Protein AF-A0A958DGX6-F1 (afdb_monomer)

pLDDT: mean 92.25, std 6.08, range [53.34, 97.44]

Structure (mmCIF, N/CA/C/O backbone):
data_AF-A0A958DGX6-F1
#
_entry.id   AF-A0A958DGX6-F1
#
loop_
_atom_site.group_PDB
_atom_site.id
_atom_site.type_symbol
_atom_site.label_atom_id
_atom_site.label_alt_id
_atom_site.label_comp_id
_atom_site.label_asym_id
_atom_site.label_entity_id
_atom_site.label_seq_id
_atom_site.pdbx_PDB_ins_code
_atom_site.Cartn_x
_atom_site.Cartn_y
_atom_site.Cartn_z
_atom_site.occupancy
_atom_site.B_iso_or_equiv
_atom_site.auth_seq_id
_atom_site.auth_comp_id
_ato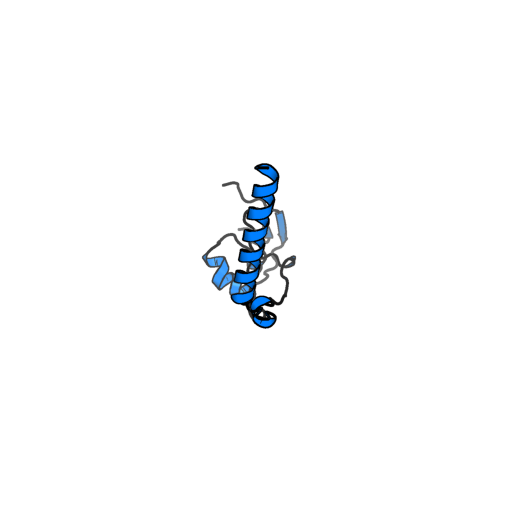m_site.auth_asym_id
_atom_site.auth_atom_id
_atom_site.pdbx_PDB_model_num
ATOM 1 N N . ASP A 1 1 ? 0.794 20.468 -16.611 1.00 63.34 1 ASP A N 1
ATOM 2 C CA . ASP A 1 1 ? 1.744 19.538 -15.977 1.00 63.34 1 ASP A CA 1
ATOM 3 C C . ASP A 1 1 ? 3.169 19.981 -16.215 1.00 63.34 1 ASP A C 1
ATOM 5 O O . ASP A 1 1 ? 3.450 20.551 -17.263 1.00 63.34 1 ASP A O 1
ATOM 9 N N . ALA A 1 2 ? 4.025 19.808 -15.210 1.00 72.38 2 ALA A N 1
ATOM 10 C CA . ALA A 1 2 ? 5.452 20.072 -15.338 1.00 72.38 2 ALA A CA 1
ATOM 11 C C . ALA A 1 2 ? 6.125 18.932 -16.113 1.00 72.38 2 ALA A C 1
ATOM 13 O O . ALA A 1 2 ? 5.713 17.777 -16.007 1.00 72.38 2 ALA A O 1
ATOM 14 N N . GLU A 1 3 ? 7.166 19.262 -16.873 1.00 83.69 3 GLU A N 1
ATOM 15 C CA . GLU A 1 3 ? 7.995 18.270 -17.557 1.00 83.69 3 GLU A CA 1
ATOM 16 C C . GLU A 1 3 ? 8.650 17.319 -16.535 1.00 83.69 3 GLU A C 1
ATOM 18 O O . GLU A 1 3 ? 9.113 17.772 -15.480 1.00 83.69 3 GLU A O 1
ATOM 23 N N . PRO A 1 4 ? 8.713 16.006 -16.818 1.00 87.81 4 PRO A N 1
ATOM 24 C CA . PRO A 1 4 ? 9.303 15.039 -15.904 1.00 87.81 4 PRO A CA 1
ATOM 25 C C . PRO A 1 4 ? 10.810 15.283 -15.738 1.00 87.81 4 PRO A C 1
ATOM 27 O O . PRO A 1 4 ? 11.571 15.327 -16.706 1.00 87.81 4 PRO A O 1
ATOM 30 N N . VAL A 1 5 ? 11.257 15.404 -14.487 1.00 93.38 5 VAL A N 1
ATOM 31 C CA . VAL A 1 5 ? 12.662 15.662 -14.142 1.00 93.38 5 VAL A CA 1
ATOM 32 C C . VAL A 1 5 ? 13.438 14.349 -14.076 1.00 93.38 5 VAL A C 1
ATOM 34 O O . VAL A 1 5 ? 13.015 13.391 -13.429 1.00 93.38 5 VAL A O 1
ATOM 37 N N . VAL A 1 6 ? 14.594 14.289 -14.741 1.00 94.94 6 VAL A N 1
ATOM 38 C CA . VAL A 1 6 ? 15.481 13.118 -14.704 1.00 94.94 6 VAL A CA 1
ATOM 39 C C . VAL A 1 6 ? 16.311 13.138 -13.422 1.00 94.94 6 VAL A C 1
ATOM 41 O O . VAL A 1 6 ? 17.115 14.041 -13.209 1.00 94.94 6 VAL A O 1
ATOM 44 N N . LEU A 1 7 ? 16.163 12.100 -12.600 1.00 94.88 7 LEU A N 1
ATOM 45 C CA . LEU A 1 7 ? 16.895 11.926 -11.348 1.00 94.88 7 LEU A CA 1
ATOM 46 C C . LEU A 1 7 ? 18.238 11.212 -11.557 1.00 94.88 7 LEU A C 1
ATOM 48 O O . LEU A 1 7 ? 19.252 11.600 -10.979 1.00 94.88 7 LEU A O 1
ATOM 52 N N . LYS A 1 8 ? 18.260 10.136 -12.356 1.00 95.25 8 LYS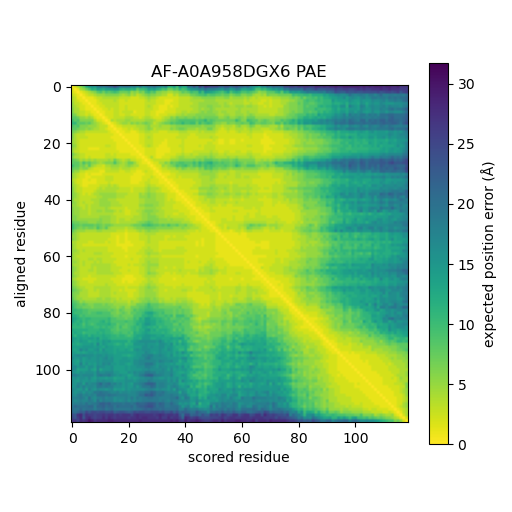 A N 1
ATOM 53 C CA . LYS A 1 8 ? 19.476 9.349 -12.640 1.00 95.25 8 LYS A CA 1
ATOM 54 C C . LYS A 1 8 ? 19.500 8.866 -14.083 1.00 95.25 8 LYS A C 1
ATOM 56 O O . LYS A 1 8 ? 18.459 8.606 -14.677 1.00 95.25 8 LYS A O 1
ATOM 61 N N . THR A 1 9 ? 20.701 8.657 -14.614 1.00 96.19 9 THR A N 1
ATOM 62 C CA . THR A 1 9 ? 20.923 7.988 -15.902 1.00 96.19 9 THR A CA 1
ATOM 63 C C . THR A 1 9 ? 21.940 6.860 -15.751 1.00 96.19 9 THR A C 1
ATOM 65 O O . THR A 1 9 ? 22.825 6.905 -14.893 1.00 96.19 9 THR A O 1
ATOM 68 N N . ARG A 1 10 ? 21.809 5.816 -16.572 1.00 94.56 10 ARG A N 1
ATOM 69 C CA . ARG A 1 10 ? 22.755 4.696 -16.649 1.00 94.56 10 ARG A CA 1
ATOM 70 C C . ARG A 1 10 ? 22.896 4.202 -18.086 1.00 94.56 10 ARG A C 1
ATOM 72 O O . ARG A 1 10 ? 22.028 4.439 -18.919 1.00 94.56 10 ARG A O 1
ATOM 79 N N . LYS A 1 11 ? 23.981 3.482 -18.387 1.00 95.12 11 LYS A N 1
ATOM 80 C CA . LYS A 1 11 ? 24.067 2.713 -19.641 1.00 95.12 11 LYS A CA 1
ATOM 81 C C . LYS A 1 11 ? 22.978 1.642 -19.642 1.00 95.12 11 LYS A C 1
ATOM 83 O O . LYS A 1 11 ? 22.766 1.014 -18.606 1.00 95.12 11 LYS A O 1
ATOM 88 N N . ALA A 1 12 ? 22.333 1.436 -20.787 1.00 92.06 12 ALA A N 1
ATOM 89 C CA . ALA A 1 12 ? 21.306 0.415 -20.928 1.00 92.06 12 ALA A CA 1
ATOM 90 C C . ALA A 1 12 ? 21.896 -0.961 -20.602 1.00 92.06 12 ALA A C 1
ATOM 92 O O . ALA A 1 12 ? 22.937 -1.337 -21.153 1.00 92.06 12 ALA A O 1
ATOM 93 N N . LYS A 1 13 ? 21.259 -1.678 -19.673 1.00 88.50 13 LYS A N 1
ATOM 94 C CA . LYS A 1 13 ? 21.726 -2.993 -19.203 1.00 88.50 13 LYS A CA 1
ATOM 95 C C . LYS A 1 13 ? 20.940 -4.150 -19.814 1.00 88.50 13 LYS A C 1
ATOM 97 O O . LYS A 1 13 ? 21.392 -5.282 -19.694 1.00 88.50 13 LYS A O 1
ATOM 102 N N . GLY A 1 14 ? 19.804 -3.877 -20.462 1.00 83.81 14 GLY A N 1
ATOM 103 C CA . GLY A 1 14 ? 18.934 -4.928 -21.002 1.00 83.81 14 GLY A CA 1
ATOM 104 C C . GLY A 1 14 ? 18.305 -5.791 -19.906 1.00 83.81 14 GLY A C 1
ATOM 105 O O . GLY A 1 14 ? 18.048 -6.969 -20.116 1.00 83.81 14 GLY A O 1
ATOM 106 N N . GLU A 1 15 ? 18.110 -5.220 -18.718 1.00 90.00 15 GLU A N 1
ATOM 107 C CA . GLU A 1 15 ? 17.415 -5.883 -17.618 1.00 90.00 15 GLU A CA 1
ATOM 108 C C . GLU A 1 15 ? 15.939 -6.070 -18.003 1.00 90.00 15 GLU A C 1
ATOM 110 O O . GLU A 1 15 ? 15.251 -5.091 -18.282 1.00 90.00 15 GLU A O 1
ATOM 115 N N . GLU A 1 16 ? 15.457 -7.316 -18.002 1.00 88.25 16 GLU A N 1
ATOM 116 C CA . GLU A 1 16 ? 14.121 -7.711 -18.487 1.00 88.25 16 GLU A CA 1
ATOM 117 C C . GLU A 1 16 ? 12.986 -6.841 -17.924 1.00 88.25 16 GLU A C 1
ATOM 119 O O . GLU A 1 16 ? 12.106 -6.399 -18.655 1.00 88.25 16 GLU A O 1
ATOM 124 N N . ASN A 1 17 ? 13.060 -6.512 -16.633 1.00 93.44 17 ASN A N 1
ATOM 125 C CA . ASN A 1 17 ? 12.031 -5.756 -15.922 1.00 93.44 17 ASN A CA 1
ATOM 126 C C . ASN A 1 17 ? 12.486 -4.348 -15.515 1.00 93.44 17 ASN A C 1
ATOM 128 O O . ASN A 1 17 ? 11.934 -3.771 -14.581 1.00 93.44 17 ASN A O 1
ATOM 132 N N . ALA A 1 18 ? 13.472 -3.769 -16.210 1.00 93.81 18 ALA A N 1
ATOM 133 C CA . ALA A 1 18 ? 14.024 -2.439 -15.920 1.00 93.81 18 ALA A CA 1
ATOM 134 C C . ALA A 1 18 ? 12.933 -1.373 -15.682 1.00 93.81 18 ALA A C 1
ATOM 136 O O . ALA A 1 18 ? 13.011 -0.602 -14.723 1.00 93.81 18 ALA A O 1
ATOM 137 N N . ARG A 1 19 ? 11.870 -1.398 -16.499 1.00 93.56 19 ARG A N 1
ATOM 138 C CA . ARG A 1 19 ? 10.725 -0.480 -16.417 1.00 93.56 19 ARG A CA 1
ATOM 139 C C . ARG A 1 19 ? 9.975 -0.568 -15.092 1.00 93.56 19 ARG A C 1
ATOM 141 O O . ARG A 1 19 ? 9.586 0.476 -14.569 1.00 93.56 19 ARG A O 1
ATOM 148 N N . VAL A 1 20 ? 9.767 -1.774 -14.561 1.00 96.00 20 VAL A N 1
ATOM 149 C CA . VAL A 1 20 ? 9.100 -1.982 -13.263 1.00 96.00 20 VAL A CA 1
ATOM 150 C C . VAL A 1 20 ? 9.884 -1.279 -12.163 1.00 96.00 20 VAL A C 1
ATOM 152 O O . VAL A 1 20 ? 9.299 -0.705 -11.260 1.00 96.00 20 VAL A O 1
ATOM 155 N N . TRP A 1 21 ? 11.207 -1.235 -12.293 1.00 95.25 21 TRP A N 1
ATOM 156 C CA . TRP A 1 21 ? 12.124 -0.668 -11.306 1.00 95.25 21 TRP A CA 1
ATOM 157 C C . TRP A 1 21 ? 12.534 0.777 -11.597 1.00 95.25 21 TRP A C 1
ATOM 159 O O . TRP A 1 21 ? 13.551 1.245 -11.087 1.00 95.25 21 TRP A O 1
ATOM 169 N N . GLY A 1 22 ? 11.765 1.474 -12.436 1.00 94.44 22 GLY A N 1
ATOM 170 C CA . GLY A 1 22 ? 11.938 2.901 -12.701 1.00 94.44 22 GLY A CA 1
ATOM 171 C C . GLY A 1 22 ? 13.000 3.247 -13.738 1.00 94.44 22 GLY A C 1
ATOM 172 O O . GLY A 1 22 ? 13.359 4.414 -13.855 1.00 94.44 22 GLY A O 1
ATOM 173 N N . TRP A 1 23 ? 13.503 2.275 -14.501 1.00 95.56 23 TRP A N 1
ATOM 174 C CA . TRP A 1 23 ? 14.462 2.515 -15.578 1.00 95.56 23 TRP A CA 1
ATOM 175 C C . TRP A 1 23 ? 13.774 2.491 -16.939 1.00 95.56 23 TRP A C 1
ATOM 177 O O . TRP A 1 23 ? 13.259 1.465 -17.383 1.00 95.56 23 TRP A O 1
ATOM 187 N N . PHE A 1 24 ? 13.790 3.637 -17.611 1.00 93.94 24 PHE A N 1
ATOM 188 C CA . PHE A 1 24 ? 13.132 3.860 -18.892 1.00 93.94 24 PHE A CA 1
ATOM 189 C C . PHE A 1 24 ? 14.183 4.021 -19.995 1.00 93.94 24 PHE A C 1
ATOM 191 O O . PHE A 1 24 ? 15.115 4.811 -19.815 1.00 93.94 24 PHE A O 1
ATOM 198 N N . PRO A 1 25 ? 14.073 3.304 -21.126 1.00 93.69 25 PRO A N 1
ATOM 199 C CA . PRO A 1 25 ? 14.994 3.480 -22.243 1.00 93.69 25 PRO A CA 1
ATOM 200 C C . PRO A 1 25 ? 14.838 4.876 -22.856 1.00 93.69 25 PRO A C 1
ATOM 202 O O . PRO A 1 25 ? 13.741 5.428 -22.894 1.00 93.69 25 PRO A O 1
ATOM 205 N N . VAL A 1 26 ? 15.944 5.439 -23.343 1.00 92.81 26 VAL A N 1
ATOM 206 C CA . VAL A 1 26 ? 15.938 6.713 -24.074 1.00 92.81 26 VAL A CA 1
ATOM 207 C C . VAL A 1 26 ? 16.070 6.441 -25.566 1.00 92.81 26 VAL A C 1
ATOM 209 O O . VAL A 1 26 ? 17.057 5.847 -26.005 1.00 92.81 26 VAL A O 1
ATOM 212 N N . ASP A 1 27 ? 15.105 6.917 -26.347 1.00 89.12 27 ASP A N 1
ATOM 213 C CA . ASP A 1 27 ? 15.073 6.692 -27.791 1.00 89.12 27 ASP A CA 1
ATOM 214 C C . ASP A 1 27 ? 16.355 7.173 -28.484 1.00 89.12 27 ASP A C 1
ATOM 216 O O . ASP A 1 27 ? 16.891 8.254 -28.222 1.00 89.12 27 ASP A O 1
ATOM 220 N N . GLY A 1 28 ? 16.883 6.321 -29.366 1.00 88.44 28 GLY A N 1
ATOM 221 C CA . GLY A 1 28 ? 18.105 6.594 -30.125 1.00 88.44 28 GLY A CA 1
ATOM 222 C C . GLY A 1 28 ? 19.404 6.542 -29.311 1.00 88.44 28 GLY A C 1
ATOM 223 O O . GLY A 1 28 ? 20.472 6.814 -29.863 1.00 88.44 28 GLY A O 1
ATOM 224 N N . LYS A 1 29 ? 19.365 6.180 -28.021 1.00 91.12 29 LYS A N 1
ATOM 225 C CA . LYS A 1 29 ? 20.554 6.090 -27.159 1.00 91.12 29 LYS A CA 1
ATOM 226 C C . LYS A 1 29 ? 20.604 4.760 -26.406 1.00 91.12 29 LYS A C 1
ATOM 228 O O . LYS A 1 29 ? 19.598 4.222 -25.969 1.00 91.12 29 LYS A O 1
ATOM 233 N N . LYS A 1 30 ? 21.814 4.242 -26.169 1.00 92.56 30 LYS A N 1
ATOM 234 C CA . LYS A 1 30 ? 22.040 3.059 -25.310 1.00 92.56 30 LYS A CA 1
ATOM 235 C C . LYS A 1 30 ? 22.082 3.433 -23.824 1.00 92.56 30 LYS A C 1
ATOM 237 O O . LYS A 1 30 ? 23.014 3.058 -23.108 1.00 92.56 30 LYS A O 1
ATOM 242 N N . ILE A 1 31 ? 21.111 4.221 -23.375 1.00 94.94 31 ILE A N 1
ATOM 243 C CA . ILE A 1 31 ? 20.996 4.673 -21.987 1.00 94.94 31 ILE A CA 1
ATOM 244 C C . ILE A 1 31 ? 19.577 4.449 -21.474 1.00 94.94 31 ILE A C 1
ATOM 246 O O . ILE A 1 31 ? 18.616 4.437 -22.239 1.00 94.94 31 ILE A O 1
ATOM 250 N N . GLU A 1 32 ? 19.477 4.304 -20.163 1.00 95.62 32 GLU A N 1
ATOM 251 C CA . GLU A 1 32 ? 18.230 4.275 -19.415 1.00 95.62 32 GLU A CA 1
ATOM 252 C C . GLU A 1 32 ? 18.238 5.432 -18.413 1.00 95.62 32 GLU A C 1
ATOM 254 O O . GLU A 1 32 ? 19.293 5.801 -17.882 1.00 95.62 32 GLU A O 1
ATOM 259 N N . GLN A 1 33 ? 17.070 5.994 -18.134 1.00 95.94 33 GLN A N 1
ATOM 260 C CA . GLN A 1 33 ? 16.897 7.081 -17.179 1.00 95.94 33 GLN A CA 1
ATOM 261 C C . GLN A 1 33 ? 15.802 6.763 -16.168 1.00 95.94 33 GLN A C 1
ATOM 263 O O . GLN A 1 33 ? 14.873 6.017 -16.462 1.00 95.94 33 GLN A O 1
ATOM 268 N N . MET A 1 34 ? 15.939 7.328 -14.977 1.00 95.00 34 MET A N 1
ATOM 269 C CA . MET A 1 34 ? 14.971 7.249 -13.893 1.00 95.00 34 MET A CA 1
ATOM 270 C C . MET A 1 34 ? 14.527 8.660 -13.547 1.00 95.00 34 MET A C 1
ATOM 272 O O . MET A 1 34 ? 15.368 9.553 -13.414 1.00 95.00 34 MET A O 1
ATOM 276 N N . TYR A 1 35 ? 13.222 8.851 -13.410 1.00 94.62 35 TYR A N 1
ATOM 277 C CA . TYR A 1 35 ? 12.626 10.149 -13.122 1.00 94.62 35 TYR A CA 1
ATOM 278 C C . TYR A 1 35 ? 12.513 10.398 -11.620 1.00 94.62 35 TYR A C 1
ATOM 280 O O . TYR A 1 35 ? 12.529 9.472 -10.805 1.00 94.62 35 TYR A O 1
ATOM 288 N N . GLU A 1 36 ? 12.423 11.668 -11.252 1.00 93.12 36 GLU A N 1
ATOM 289 C CA . GLU A 1 36 ? 12.128 12.072 -9.888 1.00 93.12 36 GLU A CA 1
ATOM 290 C C 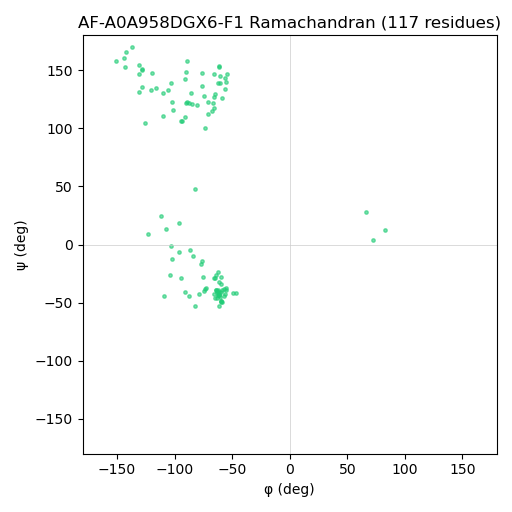. GLU A 1 36 ? 10.665 11.755 -9.556 1.00 93.12 36 GLU A C 1
ATOM 292 O O . GLU A 1 36 ? 9.743 12.191 -10.243 1.00 93.12 36 GLU A O 1
ATOM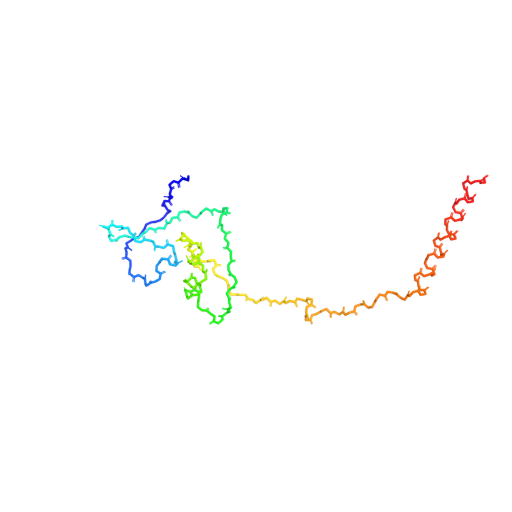 297 N N . ALA A 1 37 ? 10.448 10.959 -8.506 1.00 92.31 37 ALA A N 1
ATOM 298 C CA . ALA A 1 37 ? 9.104 10.615 -8.059 1.00 92.31 37 ALA A CA 1
ATOM 299 C C . ALA A 1 37 ? 8.451 11.806 -7.350 1.00 92.31 37 ALA A C 1
ATOM 301 O O . ALA A 1 37 ? 8.993 12.298 -6.356 1.00 92.31 37 ALA A O 1
ATOM 302 N N . ASN A 1 38 ? 7.243 12.179 -7.773 1.00 91.50 38 ASN A N 1
ATOM 303 C CA . ASN A 1 38 ? 6.420 13.129 -7.034 1.00 91.50 38 ASN A CA 1
ATOM 304 C C . ASN A 1 38 ? 6.012 12.518 -5.683 1.00 91.50 38 ASN A C 1
ATOM 306 O O . ASN A 1 38 ? 5.328 11.498 -5.628 1.00 91.50 38 ASN A O 1
ATOM 310 N N . THR A 1 39 ? 6.441 13.135 -4.583 1.00 90.50 39 THR A N 1
ATOM 311 C CA . THR A 1 39 ? 6.184 12.641 -3.223 1.00 90.50 39 THR A CA 1
ATOM 312 C C . THR A 1 39 ? 4.703 12.629 -2.858 1.00 90.50 39 THR A C 1
ATOM 314 O O . THR A 1 39 ? 4.316 11.804 -2.038 1.00 90.50 39 THR A O 1
ATOM 317 N N . GLN A 1 40 ? 3.887 13.493 -3.471 1.00 92.62 40 GLN A N 1
ATOM 318 C CA . GLN A 1 40 ? 2.445 13.581 -3.218 1.00 92.62 40 GLN A CA 1
ATOM 319 C C . GLN A 1 40 ? 1.642 12.465 -3.899 1.00 92.62 40 GLN A C 1
ATOM 321 O O . GLN A 1 40 ? 0.499 12.238 -3.524 1.00 92.62 40 GLN A O 1
ATOM 326 N N . LEU A 1 41 ? 2.228 11.781 -4.886 1.00 91.12 41 LEU A N 1
ATOM 327 C CA . LEU A 1 41 ? 1.582 10.710 -5.656 1.00 91.12 41 LEU A CA 1
ATOM 328 C C . LEU A 1 41 ? 2.129 9.319 -5.301 1.00 91.12 41 LEU A C 1
ATOM 330 O O . LEU A 1 41 ? 1.934 8.365 -6.047 1.00 91.12 41 LEU A O 1
ATOM 334 N N . ARG A 1 42 ? 2.881 9.202 -4.201 1.00 91.50 42 ARG A N 1
ATOM 335 C CA . ARG A 1 42 ? 3.414 7.912 -3.751 1.00 91.50 42 ARG A CA 1
ATOM 336 C C . ARG A 1 42 ? 2.319 7.092 -3.093 1.00 91.50 42 ARG A C 1
ATOM 338 O O . ARG A 1 42 ? 1.619 7.606 -2.228 1.00 91.50 42 ARG A O 1
ATOM 345 N N . ASP A 1 43 ? 2.288 5.813 -3.436 1.00 94.00 43 ASP A N 1
ATOM 346 C CA . ASP A 1 43 ? 1.386 4.836 -2.838 1.00 94.00 43 ASP A CA 1
ATOM 347 C C . ASP A 1 43 ? 2.113 3.514 -2.538 1.00 94.00 43 ASP A C 1
ATOM 349 O O . ASP A 1 43 ? 3.269 3.323 -2.944 1.00 94.00 43 ASP A O 1
ATOM 353 N N . PHE A 1 44 ? 1.449 2.623 -1.803 1.00 93.31 44 PHE A N 1
ATOM 354 C CA . PHE A 1 44 ? 1.943 1.308 -1.415 1.00 93.31 44 PHE A CA 1
ATOM 355 C C . PHE A 1 44 ? 0.933 0.215 -1.756 1.00 93.31 44 PHE A C 1
ATOM 357 O O . PHE A 1 44 ? -0.244 0.312 -1.433 1.00 93.31 44 PHE A O 1
ATOM 364 N N . GLU A 1 45 ? 1.443 -0.876 -2.319 1.00 93.94 45 GLU A N 1
ATOM 365 C CA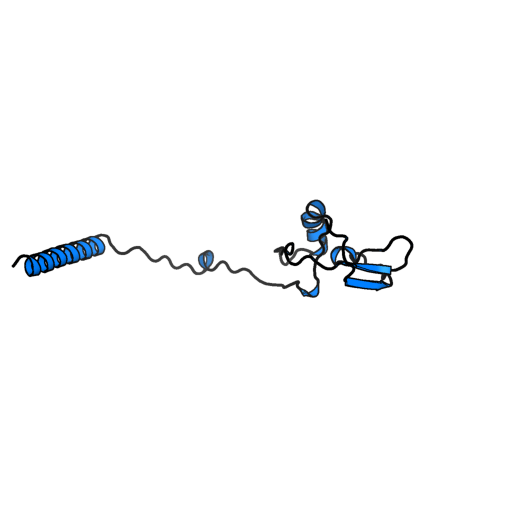 . GLU A 1 45 ? 0.664 -2.072 -2.626 1.00 93.94 45 GLU A CA 1
ATOM 366 C C . GLU A 1 45 ? 0.989 -3.181 -1.625 1.00 93.94 45 GLU A C 1
ATOM 368 O O . GLU A 1 45 ? 2.163 -3.478 -1.371 1.00 93.94 45 GLU A O 1
ATOM 373 N N . ASN A 1 46 ? -0.049 -3.822 -1.089 1.00 93.69 46 ASN A N 1
ATOM 374 C CA . ASN A 1 46 ? 0.090 -5.032 -0.286 1.00 93.69 46 ASN A CA 1
ATOM 375 C C . ASN A 1 46 ? -0.088 -6.247 -1.193 1.00 93.69 46 ASN A C 1
ATOM 377 O O . ASN A 1 46 ? -1.198 -6.563 -1.611 1.00 93.69 46 ASN A O 1
ATOM 381 N N . ILE A 1 47 ? 1.018 -6.925 -1.484 1.00 92.56 47 ILE A N 1
ATOM 382 C CA . ILE A 1 47 ? 1.049 -8.097 -2.360 1.00 92.56 47 ILE A CA 1
ATOM 383 C C . ILE A 1 47 ? 1.163 -9.345 -1.487 1.00 92.56 47 ILE A C 1
ATOM 385 O O . ILE A 1 47 ? 1.917 -9.357 -0.508 1.00 92.56 47 ILE A O 1
ATOM 389 N N . GLU A 1 48 ? 0.425 -10.403 -1.829 1.00 92.31 48 GLU A N 1
ATOM 390 C CA . GLU A 1 48 ? 0.566 -11.684 -1.141 1.00 92.31 48 GLU A CA 1
ATOM 391 C C . GLU A 1 48 ? 2.023 -12.164 -1.182 1.00 92.31 48 GLU A C 1
ATOM 393 O O . GLU A 1 48 ? 2.700 -12.077 -2.202 1.00 92.31 48 GLU A O 1
ATOM 398 N N . LEU A 1 49 ? 2.514 -12.733 -0.077 1.00 89.94 49 LEU A N 1
ATOM 399 C CA . LEU A 1 49 ? 3.930 -13.105 0.048 1.00 89.94 49 LEU A CA 1
ATOM 400 C C . LEU A 1 49 ? 4.399 -14.118 -1.014 1.00 89.94 49 LEU A C 1
ATOM 402 O O . LEU A 1 49 ? 5.583 -14.171 -1.337 1.00 89.94 49 LEU A O 1
ATOM 406 N N . LYS A 1 50 ? 3.483 -14.955 -1.511 1.00 90.44 50 LYS A N 1
ATOM 407 C CA . LYS A 1 50 ? 3.772 -15.972 -2.532 1.00 90.44 50 LYS A CA 1
ATOM 408 C C . LYS A 1 50 ? 3.740 -15.420 -3.952 1.00 90.44 50 LYS A C 1
ATOM 410 O O . LYS A 1 50 ? 4.116 -16.143 -4.870 1.00 90.44 50 LYS A O 1
ATOM 415 N N . ASP A 1 51 ? 3.268 -14.193 -4.122 1.00 90.19 51 ASP A N 1
ATOM 416 C CA . ASP A 1 51 ? 3.089 -13.594 -5.426 1.00 90.19 51 ASP A CA 1
ATOM 417 C C . ASP A 1 51 ? 4.332 -12.845 -5.898 1.00 90.19 51 ASP A C 1
ATOM 419 O O . ASP A 1 51 ? 5.103 -12.274 -5.122 1.00 90.19 51 ASP A O 1
ATOM 423 N N . GLU A 1 52 ? 4.530 -12.839 -7.212 1.00 93.50 52 GLU A N 1
ATOM 424 C CA . GLU A 1 52 ? 5.657 -12.148 -7.822 1.00 93.50 52 GLU A CA 1
ATOM 425 C C . GLU A 1 52 ? 5.334 -10.669 -8.053 1.00 93.50 52 GLU A C 1
ATOM 427 O O . GLU A 1 52 ? 4.436 -10.318 -8.817 1.00 93.50 52 GLU A O 1
ATOM 432 N N . ILE A 1 53 ? 6.137 -9.784 -7.456 1.00 93.94 53 ILE A N 1
ATOM 433 C CA . ILE A 1 53 ? 5.961 -8.322 -7.530 1.00 93.94 53 ILE A CA 1
ATOM 434 C C . ILE A 1 53 ? 5.916 -7.820 -8.978 1.00 93.94 53 ILE A C 1
ATOM 436 O O . ILE A 1 53 ? 5.135 -6.933 -9.306 1.00 93.94 53 ILE A O 1
ATOM 440 N N . VAL A 1 54 ? 6.752 -8.385 -9.856 1.00 95.75 54 VAL A N 1
ATOM 441 C CA . VAL A 1 54 ? 6.790 -8.012 -11.279 1.00 95.75 54 VAL A CA 1
ATOM 442 C C . VAL A 1 54 ? 5.466 -8.338 -11.961 1.00 95.75 54 VAL A C 1
ATOM 444 O O . VAL A 1 54 ? 4.941 -7.495 -12.684 1.00 95.75 54 VAL A O 1
ATOM 447 N N . ARG A 1 55 ? 4.930 -9.538 -11.719 1.00 96.06 55 ARG A N 1
ATOM 448 C CA . ARG A 1 55 ? 3.651 -9.980 -12.273 1.00 96.06 55 ARG A CA 1
ATOM 449 C C . ARG A 1 55 ? 2.521 -9.072 -11.790 1.00 96.06 55 ARG A C 1
ATOM 451 O O . ARG A 1 55 ? 1.841 -8.474 -12.614 1.00 96.06 55 ARG A O 1
ATOM 458 N N . TYR A 1 56 ? 2.409 -8.881 -10.474 1.00 96.38 56 TYR A N 1
ATOM 459 C CA . TYR A 1 56 ? 1.394 -8.009 -9.873 1.00 96.38 56 TYR A CA 1
ATOM 460 C C . TYR A 1 56 ? 1.466 -6.579 -10.421 1.00 96.38 56 TYR A C 1
ATOM 462 O O . TYR A 1 56 ? 0.452 -5.980 -10.761 1.00 96.38 56 TYR A O 1
ATOM 470 N N . PHE A 1 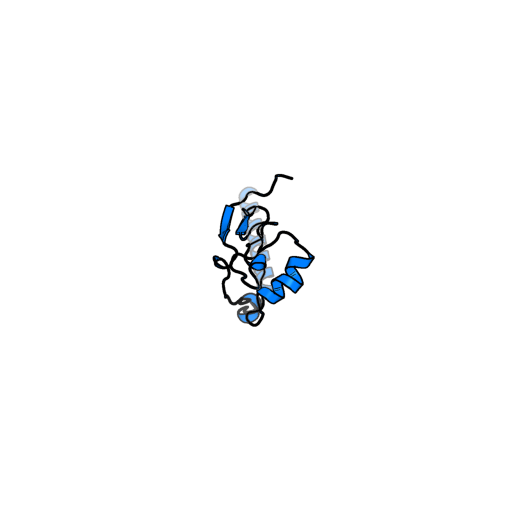57 ? 2.673 -6.026 -10.576 1.00 96.38 57 PHE A N 1
ATOM 471 C CA . PHE A 1 57 ? 2.840 -4.691 -11.142 1.00 96.38 57 PHE A CA 1
ATOM 472 C C . PHE A 1 57 ? 2.282 -4.582 -12.571 1.00 96.38 57 PHE A C 1
ATOM 474 O O . PHE A 1 57 ? 1.678 -3.567 -12.914 1.00 96.38 57 PHE A O 1
ATOM 481 N N . TRP A 1 58 ? 2.493 -5.591 -13.417 1.00 96.00 58 TRP A N 1
ATOM 482 C CA . TRP A 1 58 ? 1.981 -5.583 -14.790 1.00 96.00 58 TRP A CA 1
ATOM 483 C C . TRP A 1 58 ? 0.476 -5.815 -14.872 1.00 96.00 58 TRP A C 1
ATOM 485 O O . TRP A 1 58 ? -0.171 -5.170 -15.698 1.00 96.00 58 TRP A O 1
ATOM 495 N N . ASP A 1 59 ? -0.050 -6.697 -14.026 1.00 96.25 59 ASP A N 1
ATOM 496 C CA . ASP A 1 59 ? -1.454 -7.103 -14.048 1.00 96.25 59 ASP A CA 1
ATOM 497 C C . ASP A 1 59 ? -2.357 -6.052 -13.385 1.00 96.25 59 ASP A C 1
ATOM 499 O O . ASP A 1 59 ? -3.392 -5.700 -13.943 1.00 96.25 59 ASP A O 1
ATOM 503 N N . GLU A 1 60 ? -1.933 -5.493 -12.248 1.00 96.06 60 GLU A N 1
ATOM 504 C CA . GLU A 1 60 ? -2.779 -4.641 -11.402 1.00 96.06 60 GLU A CA 1
ATOM 505 C C . GLU A 1 60 ? -2.361 -3.163 -11.446 1.00 96.06 60 GLU A C 1
ATOM 507 O O . GLU A 1 60 ? -3.194 -2.280 -11.609 1.00 96.06 60 GLU A O 1
ATOM 512 N N . VAL A 1 61 ? -1.066 -2.833 -11.374 1.00 95.56 61 VAL A N 1
ATOM 513 C CA . VAL A 1 61 ? -0.642 -1.418 -11.253 1.00 95.56 61 VAL A CA 1
ATOM 514 C C . VAL A 1 61 ? -0.602 -0.711 -12.611 1.00 95.56 61 VAL A C 1
ATOM 516 O O . VAL A 1 61 ? -1.175 0.366 -12.811 1.00 95.56 61 VAL A O 1
ATOM 519 N N . ARG A 1 62 ? 0.101 -1.303 -13.578 1.00 94.56 62 ARG A N 1
ATOM 520 C CA . ARG A 1 62 ? 0.399 -0.699 -14.884 1.00 94.56 62 ARG A CA 1
ATOM 521 C C . ARG A 1 62 ? -0.838 -0.310 -15.706 1.00 94.56 62 ARG A C 1
ATOM 523 O O . ARG A 1 62 ? -0.749 0.728 -16.381 1.00 94.56 62 ARG A O 1
ATOM 530 N N . PRO A 1 63 ? -1.939 -1.091 -15.728 1.00 96.38 63 PRO A N 1
ATOM 531 C CA . PRO A 1 63 ? -3.125 -0.739 -16.507 1.00 96.38 63 PRO A CA 1
ATOM 532 C C . PRO A 1 63 ? -3.808 0.529 -15.992 1.00 96.38 63 PRO A C 1
ATOM 534 O O . PRO A 1 63 ? -4.393 1.272 -16.782 1.00 96.38 63 PRO A O 1
ATOM 537 N N . HIS A 1 64 ? -3.690 0.799 -14.691 1.00 94.25 64 HIS A N 1
ATOM 538 C CA . HIS A 1 64 ? -4.309 1.947 -14.038 1.00 94.25 64 HIS A CA 1
ATOM 539 C C . HIS A 1 64 ? -3.391 3.171 -14.019 1.00 94.25 64 HIS A C 1
ATOM 541 O O . HIS A 1 64 ? -3.847 4.276 -14.311 1.00 94.25 64 HIS A O 1
ATOM 547 N N . VAL A 1 65 ? -2.091 2.986 -13.758 1.00 93.25 65 VAL A N 1
ATOM 548 C CA . VAL A 1 65 ? -1.135 4.094 -13.618 1.00 93.25 65 VAL A CA 1
ATOM 549 C C . VAL A 1 65 ? 0.048 3.905 -14.560 1.00 93.25 65 VAL A C 1
ATOM 551 O O . VAL A 1 65 ? 0.938 3.073 -14.363 1.00 93.25 65 VAL A O 1
ATOM 554 N N . LYS A 1 66 ? 0.061 4.684 -15.648 1.00 91.81 66 LYS A N 1
ATOM 555 C CA . LYS A 1 66 ? 0.975 4.410 -16.761 1.00 91.81 66 LYS A CA 1
ATOM 556 C C . LYS A 1 66 ? 2.428 4.803 -16.498 1.00 91.81 66 LYS A C 1
ATOM 558 O O . LYS A 1 66 ? 3.348 4.246 -17.107 1.00 91.81 66 LYS A O 1
ATOM 563 N N . ASP A 1 67 ? 2.624 5.790 -15.658 1.00 91.31 67 ASP A N 1
ATOM 564 C CA . ASP A 1 67 ? 3.902 6.361 -15.276 1.00 91.31 67 ASP A CA 1
ATOM 565 C C . ASP A 1 67 ? 4.437 5.765 -13.974 1.00 91.31 67 ASP A C 1
ATOM 567 O O . ASP A 1 67 ? 5.598 5.997 -13.685 1.00 91.31 67 ASP A O 1
ATOM 571 N N . ALA A 1 68 ? 3.682 4.923 -13.259 1.00 93.81 68 ALA A N 1
ATOM 572 C CA . ALA A 1 68 ? 4.126 4.285 -12.017 1.00 93.81 68 ALA A CA 1
ATOM 573 C C . ALA A 1 68 ? 5.358 3.390 -12.208 1.00 93.81 68 ALA A C 1
ATOM 575 O O . ALA A 1 68 ? 5.564 2.824 -13.282 1.00 93.81 68 ALA A O 1
ATOM 576 N N . TRP A 1 69 ? 6.163 3.223 -11.162 1.00 95.62 69 TRP A N 1
ATOM 577 C CA . TRP A 1 69 ? 7.214 2.207 -11.035 1.00 95.62 69 TRP A CA 1
ATOM 578 C C . TRP A 1 69 ? 7.408 1.858 -9.556 1.00 95.62 69 TRP A C 1
ATOM 580 O O . TRP A 1 69 ? 7.079 2.651 -8.677 1.00 95.62 69 TRP A O 1
ATOM 590 N N . ALA A 1 70 ? 7.959 0.681 -9.283 1.00 95.06 70 ALA A N 1
ATOM 591 C CA . ALA A 1 70 ? 8.243 0.198 -7.942 1.00 95.06 70 ALA A CA 1
ATOM 592 C C . ALA A 1 70 ? 9.660 0.578 -7.484 1.00 95.06 70 ALA A C 1
ATOM 594 O O . ALA A 1 70 ? 10.632 0.525 -8.243 1.00 95.06 70 ALA A O 1
ATOM 595 N N . ASP A 1 71 ? 9.785 0.907 -6.200 1.00 94.25 71 ASP A N 1
ATOM 596 C CA . ASP A 1 71 ? 11.062 1.170 -5.540 1.00 94.25 71 ASP A CA 1
ATOM 597 C C . ASP A 1 71 ? 11.588 -0.112 -4.873 1.00 94.25 71 ASP A C 1
ATOM 599 O O . ASP A 1 71 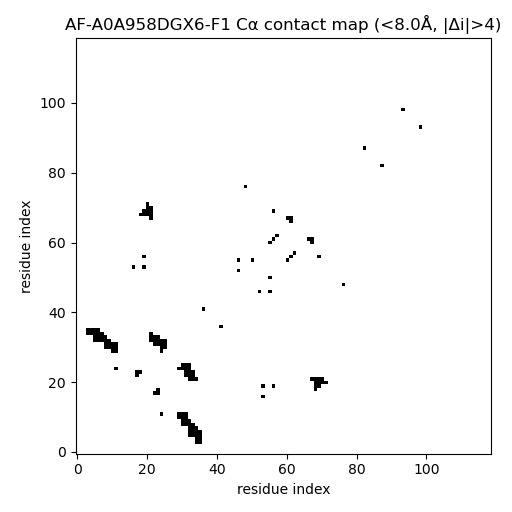? 11.088 -0.535 -3.827 1.00 94.25 71 ASP A O 1
ATOM 603 N N . ARG A 1 72 ? 12.620 -0.728 -5.475 1.00 91.75 72 ARG A N 1
ATOM 604 C CA . ARG A 1 72 ? 13.217 -1.986 -4.985 1.00 91.75 72 ARG A CA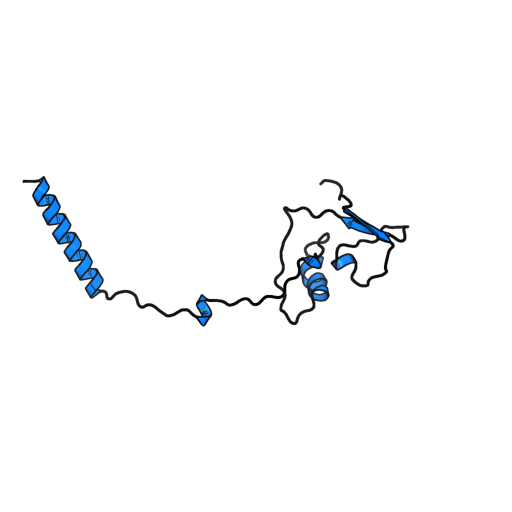 1
ATOM 605 C C . ARG A 1 72 ? 13.685 -1.891 -3.533 1.00 91.75 72 ARG A C 1
ATOM 607 O O . ARG A 1 72 ? 13.563 -2.861 -2.791 1.00 91.75 72 ARG A O 1
ATOM 614 N N . GLU A 1 73 ? 14.225 -0.745 -3.123 1.00 92.00 73 GLU A N 1
ATOM 615 C CA . GLU A 1 73 ? 14.806 -0.566 -1.788 1.00 92.00 73 GLU A CA 1
ATOM 616 C C . GLU A 1 73 ? 13.738 -0.406 -0.703 1.00 92.00 73 GLU A C 1
ATOM 618 O O . GLU A 1 73 ? 14.041 -0.526 0.489 1.00 92.00 73 GLU A O 1
ATOM 623 N N . ARG A 1 74 ? 12.484 -0.157 -1.093 1.00 91.75 74 ARG A N 1
ATOM 624 C CA . ARG A 1 74 ? 11.344 0.025 -0.186 1.00 91.75 74 ARG A CA 1
ATOM 625 C C . ARG A 1 74 ? 10.421 -1.181 -0.089 1.00 91.75 74 ARG A C 1
ATOM 627 O O . ARG A 1 74 ? 9.505 -1.150 0.724 1.00 91.75 74 ARG A O 1
ATOM 634 N N . ILE A 1 75 ? 10.694 -2.258 -0.821 1.00 93.38 75 ILE A N 1
ATOM 635 C CA . ILE A 1 75 ? 9.969 -3.520 -0.652 1.00 93.38 75 ILE A CA 1
ATOM 636 C C . ILE A 1 75 ? 10.268 -4.087 0.738 1.00 93.38 75 ILE A C 1
ATOM 638 O O . ILE A 1 75 ? 11.428 -4.196 1.152 1.00 93.38 75 ILE A O 1
ATOM 642 N N . ARG A 1 76 ? 9.218 -4.441 1.477 1.00 93.12 76 ARG A N 1
ATOM 643 C CA . ARG A 1 76 ? 9.309 -5.061 2.801 1.00 93.12 76 ARG A CA 1
ATOM 644 C C . ARG A 1 76 ? 8.411 -6.288 2.832 1.00 93.12 76 ARG A C 1
ATOM 646 O O . ARG A 1 76 ? 7.251 -6.207 2.453 1.00 93.12 76 ARG A O 1
ATOM 653 N N . SER A 1 77 ? 8.947 -7.407 3.306 1.00 92.44 77 SER A N 1
ATOM 654 C CA . SER A 1 77 ? 8.146 -8.586 3.632 1.00 92.44 77 SER A CA 1
ATOM 655 C C . SER A 1 77 ? 7.668 -8.460 5.073 1.00 92.44 77 SER A C 1
ATOM 657 O O . SER A 1 77 ? 8.485 -8.338 5.986 1.00 92.44 77 SER A O 1
ATOM 659 N N . ALA A 1 78 ? 6.356 -8.475 5.275 1.00 90.31 78 ALA A N 1
ATOM 660 C CA . ALA A 1 78 ? 5.730 -8.385 6.586 1.00 90.31 78 ALA A CA 1
ATOM 661 C C . ALA A 1 78 ? 4.496 -9.293 6.649 1.00 90.31 78 ALA A C 1
ATOM 663 O O . ALA A 1 78 ? 4.008 -9.763 5.623 1.00 90.31 78 ALA A O 1
ATOM 664 N N . TYR A 1 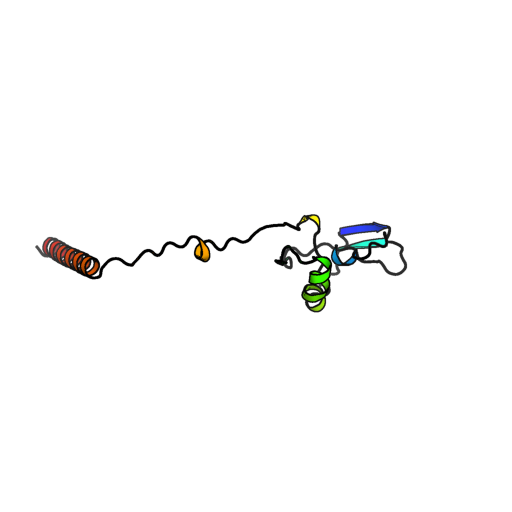79 ? 4.007 -9.532 7.864 1.00 89.06 79 TYR A N 1
ATOM 665 C CA . TYR A 1 79 ? 2.757 -10.243 8.110 1.00 89.06 79 TYR A CA 1
ATOM 666 C C . TYR A 1 79 ? 1.769 -9.292 8.771 1.00 89.06 79 TYR A C 1
ATOM 668 O O . TYR A 1 79 ? 2.123 -8.594 9.722 1.00 89.06 79 TYR A O 1
ATOM 676 N N . GLU A 1 80 ? 0.530 -9.296 8.295 1.00 86.94 80 GLU A N 1
ATOM 677 C CA . GLU A 1 80 ? -0.566 -8.609 8.964 1.00 86.94 80 GLU A CA 1
ATOM 678 C C . GLU A 1 80 ? -1.244 -9.570 9.945 1.00 86.94 80 GLU A C 1
ATOM 680 O O . GLU A 1 80 ? -1.724 -10.641 9.569 1.00 86.94 80 GLU A O 1
ATOM 685 N N . ILE A 1 81 ? -1.279 -9.191 11.222 1.00 89.94 81 ILE A N 1
ATOM 686 C CA . ILE A 1 81 ? -1.996 -9.932 12.260 1.00 89.94 81 ILE A CA 1
ATOM 687 C C . ILE A 1 81 ? -3.191 -9.086 12.678 1.00 89.94 81 ILE A C 1
ATOM 689 O O . ILE A 1 81 ? -3.036 -8.049 13.321 1.00 89.94 81 ILE A O 1
ATOM 693 N N . ASN A 1 82 ? -4.399 -9.537 12.337 1.00 91.69 82 ASN A N 1
ATOM 694 C CA . ASN A 1 82 ? -5.608 -8.865 12.793 1.00 91.69 82 ASN A CA 1
ATOM 695 C C . ASN A 1 82 ? -5.833 -9.162 14.281 1.00 91.69 82 ASN A C 1
ATOM 697 O O . ASN A 1 82 ? -6.320 -10.236 14.644 1.00 91.69 82 ASN A O 1
ATOM 701 N N . PHE A 1 83 ? -5.463 -8.211 15.140 1.00 91.38 83 PHE A N 1
ATOM 702 C CA . PHE A 1 83 ? -5.509 -8.426 16.582 1.00 91.38 83 PHE A CA 1
ATOM 703 C C . PHE A 1 83 ? -6.926 -8.700 17.091 1.00 91.38 83 PHE A C 1
ATOM 705 O O . PHE A 1 83 ? -7.136 -9.641 17.850 1.00 91.38 83 PHE A O 1
ATOM 712 N N . ASN A 1 84 ? -7.911 -7.947 16.603 1.00 91.00 84 ASN A N 1
ATOM 713 C CA . ASN A 1 84 ? -9.311 -8.114 16.996 1.00 91.00 84 ASN A CA 1
ATOM 714 C C . ASN A 1 84 ? -9.887 -9.467 16.559 1.00 91.00 84 ASN A C 1
ATOM 716 O O . ASN A 1 84 ? -10.787 -9.994 17.195 1.00 91.00 84 ASN A O 1
ATOM 720 N N . ARG A 1 85 ? -9.396 -10.063 15.474 1.00 91.25 85 ARG A N 1
ATOM 721 C CA . ARG A 1 85 ? -9.879 -11.374 15.034 1.00 91.25 85 ARG A CA 1
ATOM 722 C C . ARG A 1 85 ? -9.359 -12.505 15.915 1.00 91.25 85 ARG A C 1
ATOM 724 O O . ARG A 1 85 ? -10.090 -13.460 16.150 1.00 91.25 85 ARG A O 1
ATOM 731 N N . TYR A 1 86 ? -8.097 -12.430 16.334 1.00 92.38 86 TYR A N 1
ATOM 732 C CA . TYR A 1 86 ? -7.415 -13.555 16.984 1.00 92.38 86 TYR A CA 1
ATOM 733 C C . TYR A 1 86 ? -7.277 -13.415 18.499 1.00 92.38 86 TYR A C 1
ATOM 735 O O . TYR A 1 86 ? -7.194 -14.427 19.187 1.00 92.38 86 TYR A O 1
ATOM 743 N N . PHE A 1 87 ? -7.256 -12.189 19.015 1.00 93.88 87 PHE A N 1
ATOM 744 C CA . PHE A 1 87 ? -7.010 -11.898 20.428 1.00 93.88 87 PHE A CA 1
ATOM 745 C C . PHE A 1 87 ? -8.145 -11.106 21.076 1.00 93.88 87 PHE A C 1
ATOM 747 O O . PHE A 1 87 ? -7.984 -10.635 22.198 1.00 93.88 87 PHE A O 1
ATOM 754 N N . TYR A 1 88 ? -9.279 -10.930 20.391 1.00 93.94 88 TYR A N 1
ATOM 755 C CA . TYR A 1 88 ? -10.432 -10.316 21.033 1.00 93.94 88 TYR A CA 1
ATOM 756 C C . TYR A 1 88 ? -11.029 -11.277 22.053 1.00 93.94 88 TYR A C 1
ATOM 758 O O . TYR A 1 88 ? -11.599 -12.315 21.712 1.00 93.94 88 TYR A O 1
ATOM 766 N N . GLU A 1 89 ? -10.902 -10.892 23.313 1.00 93.12 89 GLU A N 1
ATOM 767 C CA . GLU A 1 89 ? -11.653 -11.470 24.407 1.00 93.12 89 GLU A CA 1
ATOM 768 C C . GLU A 1 89 ? -12.958 -10.687 24.551 1.00 93.12 89 GLU A C 1
ATOM 770 O O . GLU A 1 89 ? -12.959 -9.463 24.696 1.00 93.12 89 GLU A O 1
ATOM 775 N N . TYR A 1 90 ? -14.085 -11.391 24.452 1.00 93.06 90 TYR A N 1
ATOM 776 C CA . TYR A 1 90 ? -15.383 -10.762 24.632 1.00 93.06 90 TYR A CA 1
ATOM 777 C C . TYR A 1 90 ? -15.553 -10.328 26.086 1.00 93.06 90 TYR A C 1
ATOM 779 O O . TYR A 1 90 ? -15.671 -11.163 26.982 1.00 93.06 90 TYR A O 1
ATOM 787 N N . THR A 1 91 ? -15.639 -9.018 26.297 1.00 91.44 91 THR A N 1
ATOM 788 C CA . THR A 1 91 ? -16.045 -8.451 27.580 1.00 91.44 91 THR A CA 1
ATOM 789 C C . THR A 1 91 ? -17.558 -8.256 27.564 1.00 91.44 91 THR A C 1
ATOM 791 O O . THR A 1 91 ? -18.041 -7.381 26.834 1.00 91.44 91 THR A O 1
ATOM 794 N N . PRO A 1 92 ? -18.334 -9.041 28.336 1.00 93.69 92 PRO A N 1
ATOM 795 C CA . PRO A 1 92 ? -19.759 -8.792 28.450 1.00 93.69 92 PRO A CA 1
ATOM 796 C C . PRO A 1 92 ? -20.002 -7.394 29.033 1.00 93.69 92 PRO A C 1
ATOM 798 O O . PRO A 1 92 ? -19.244 -6.942 29.895 1.00 93.69 92 PRO A O 1
ATOM 801 N N . PRO A 1 93 ? -21.061 -6.698 28.590 1.00 93.62 93 PRO A N 1
ATOM 802 C CA . PRO A 1 93 ? -21.464 -5.455 29.224 1.00 93.62 93 PRO A CA 1
ATOM 803 C C . PRO A 1 93 ? -21.841 -5.708 30.688 1.00 93.62 93 PRO A C 1
ATOM 805 O O . PRO A 1 93 ? -22.273 -6.807 31.051 1.00 93.62 93 PRO A O 1
ATOM 808 N N . ARG A 1 94 ? -21.704 -4.672 31.522 1.00 96.00 94 ARG A N 1
ATOM 809 C CA . ARG A 1 94 ? -22.126 -4.738 32.925 1.00 96.00 94 ARG A CA 1
ATOM 810 C C . ARG A 1 94 ? -23.615 -5.121 33.043 1.00 96.00 94 ARG A C 1
ATOM 812 O O . ARG A 1 94 ? -24.409 -4.691 32.198 1.00 96.00 94 ARG A O 1
ATOM 819 N N . PRO A 1 95 ? -24.011 -5.912 34.055 1.00 96.44 95 PRO A N 1
ATOM 820 C CA . PRO A 1 95 ? -25.405 -6.280 34.280 1.00 96.44 95 PRO A CA 1
ATOM 821 C C . PRO A 1 95 ? -26.338 -5.067 34.394 1.00 96.44 95 PRO A C 1
ATOM 823 O O . PRO A 1 95 ? -25.978 -4.044 34.972 1.00 96.44 95 PRO A O 1
ATOM 826 N N . LEU A 1 96 ? -27.583 -5.214 33.924 1.00 96.00 96 LEU A N 1
ATOM 827 C CA . LEU A 1 96 ? -28.613 -4.171 34.053 1.00 96.00 96 LEU A CA 1
ATOM 828 C C . LEU A 1 96 ? -28.856 -3.763 35.512 1.00 96.00 96 LEU A C 1
ATOM 830 O O . LEU A 1 96 ? -28.985 -2.582 35.797 1.00 96.00 96 LEU A O 1
ATOM 834 N N . ALA A 1 97 ? -28.823 -4.720 36.443 1.00 96.44 97 ALA A N 1
ATOM 835 C CA . ALA A 1 97 ? -29.014 -4.433 37.863 1.00 96.44 97 ALA A CA 1
ATOM 836 C C . ALA A 1 97 ? -27.939 -3.492 38.444 1.00 96.44 97 ALA A C 1
ATOM 838 O O . ALA A 1 97 ? -28.241 -2.699 39.330 1.00 96.44 97 ALA A O 1
ATOM 839 N N . GLU A 1 98 ? -26.700 -3.557 37.942 1.00 96.25 98 GLU A N 1
ATOM 840 C CA . GLU A 1 98 ? -25.639 -2.621 38.340 1.00 96.25 98 GLU A CA 1
ATOM 841 C C . GLU A 1 98 ? -25.874 -1.232 37.740 1.00 96.25 98 GLU A C 1
ATOM 843 O O . GLU A 1 98 ? -25.663 -0.227 38.410 1.00 96.25 98 GLU A O 1
ATOM 848 N N . ILE A 1 99 ? -26.366 -1.167 36.497 1.00 96.12 99 ILE A N 1
ATOM 849 C CA . ILE A 1 99 ? -26.756 0.096 35.858 1.00 96.12 99 ILE A CA 1
ATOM 850 C C . ILE A 1 99 ? -27.860 0.784 36.668 1.00 96.12 99 ILE A C 1
ATOM 852 O O . ILE A 1 99 ? -27.738 1.969 36.968 1.00 96.12 99 ILE A O 1
ATOM 856 N N . ASP A 1 100 ? -28.904 0.045 37.043 1.00 97.00 100 ASP A N 1
ATOM 857 C CA . ASP A 1 100 ? -30.038 0.578 37.801 1.00 97.00 100 ASP A CA 1
ATOM 858 C C . ASP A 1 100 ? -29.616 1.064 39.196 1.00 97.00 100 ASP A C 1
ATOM 860 O O . ASP A 1 100 ? -30.081 2.105 39.663 1.00 97.00 100 ASP A O 1
ATOM 864 N N . ALA A 1 101 ? -28.714 0.331 39.859 1.00 96.81 101 ALA A N 1
ATOM 865 C CA . ALA A 1 101 ? -28.177 0.713 41.162 1.00 96.81 101 ALA A CA 1
ATOM 866 C C . ALA A 1 101 ? -27.357 2.010 41.088 1.00 96.81 101 ALA A C 1
ATOM 868 O O . ALA A 1 101 ? -27.581 2.913 41.897 1.00 96.81 101 ALA A O 1
ATOM 869 N N . ASP A 1 102 ? -26.468 2.128 40.098 1.00 96.44 102 ASP A N 1
ATOM 870 C CA . ASP A 1 102 ? -25.669 3.336 39.875 1.00 96.44 102 ASP A CA 1
ATOM 871 C C . ASP A 1 102 ? -26.550 4.549 39.560 1.00 96.44 102 ASP A C 1
ATOM 873 O O . ASP A 1 102 ? -26.327 5.631 40.105 1.00 96.44 102 ASP A O 1
ATOM 877 N N . ILE A 1 103 ? -27.572 4.377 38.710 1.00 97.12 103 ILE A N 1
ATOM 878 C CA . ILE A 1 103 ? -28.520 5.451 38.375 1.00 97.12 103 ILE A CA 1
ATOM 879 C C . ILE A 1 103 ? -29.221 5.937 39.641 1.00 97.12 103 ILE A C 1
ATOM 881 O O . ILE A 1 103 ? -29.236 7.136 39.908 1.00 97.12 103 ILE A O 1
ATOM 885 N N . LYS A 1 104 ? -29.746 5.020 40.455 1.00 96.75 104 LYS A N 1
ATOM 886 C CA . LYS A 1 104 ? -30.454 5.378 41.685 1.00 96.75 104 LYS A CA 1
ATOM 887 C C . LYS A 1 104 ? -29.548 6.075 42.700 1.00 96.75 104 LYS A C 1
ATOM 889 O O . LYS A 1 104 ? -29.959 7.040 43.337 1.00 96.75 104 LYS A O 1
ATOM 894 N N . GLN A 1 105 ? -28.301 5.625 42.827 1.00 97.44 105 GLN A N 1
ATOM 895 C CA . GLN A 1 105 ? -27.320 6.289 43.681 1.00 97.44 105 GLN A CA 1
ATOM 896 C C . GLN A 1 105 ? -27.053 7.728 43.216 1.00 97.44 105 GLN A C 1
ATOM 898 O O . GLN A 1 105 ? -26.996 8.637 44.045 1.00 97.44 105 GLN A O 1
ATOM 903 N N . MET A 1 106 ? -26.908 7.941 41.904 1.00 96.12 106 MET A N 1
ATOM 904 C CA . MET A 1 106 ? -26.751 9.279 41.333 1.00 96.12 106 MET A CA 1
ATOM 905 C C . MET A 1 106 ? -27.992 10.151 41.569 1.00 96.12 106 MET A C 1
ATOM 907 O O . MET A 1 106 ? -27.848 11.325 41.904 1.00 96.12 106 MET A O 1
ATOM 911 N N . GLU A 1 107 ? -29.199 9.597 41.432 1.00 96.88 107 GLU A N 1
ATOM 912 C CA . GLU A 1 107 ? -30.456 10.301 41.727 1.00 96.88 107 GLU A CA 1
ATOM 913 C C . GLU A 1 107 ? -30.512 10.768 43.187 1.00 96.88 107 GLU A C 1
ATOM 915 O O . GLU A 1 107 ? -30.764 11.947 43.449 1.00 96.88 107 GLU A O 1
ATOM 920 N N . ASP A 1 108 ? -30.213 9.878 44.135 1.00 96.12 108 ASP A N 1
ATOM 921 C CA . ASP A 1 108 ? -30.207 10.193 45.566 1.00 96.12 108 ASP A CA 1
ATOM 922 C C . ASP A 1 108 ? -29.154 11.266 45.907 1.00 96.12 108 ASP A C 1
ATOM 924 O O . ASP A 1 108 ? -29.404 12.172 46.709 1.00 96.12 108 ASP A O 1
ATOM 928 N N . GLU A 1 109 ? -27.979 11.210 45.274 1.00 95.88 109 GLU A N 1
ATOM 929 C CA . GLU A 1 109 ? -26.928 12.218 45.429 1.00 95.88 109 GLU A CA 1
ATOM 930 C C . GLU A 1 109 ? -27.346 13.591 44.884 1.00 95.88 109 GLU A C 1
ATOM 932 O O . GLU A 1 109 ? -27.125 14.606 45.552 1.00 95.88 109 GLU A O 1
ATOM 937 N N . ILE A 1 110 ? -28.002 13.638 43.722 1.00 95.12 110 ILE A N 1
ATOM 938 C CA . ILE A 1 110 ? -28.547 14.879 43.154 1.00 95.12 110 ILE A CA 1
ATOM 939 C C . ILE A 1 110 ? -29.581 15.487 44.104 1.00 95.12 110 ILE A C 1
ATOM 941 O O . ILE A 1 110 ? -29.531 16.688 44.376 1.00 95.12 110 ILE A O 1
ATOM 945 N N . ILE A 1 111 ? -30.494 14.676 44.645 1.00 94.75 111 ILE A N 1
ATOM 946 C CA . ILE A 1 111 ? -31.516 15.143 45.590 1.00 94.75 111 ILE A CA 1
ATOM 947 C C . ILE A 1 111 ? -30.866 15.718 46.852 1.00 94.75 111 ILE A C 1
ATOM 949 O O . ILE A 1 111 ? -31.261 16.795 47.305 1.00 94.75 111 ILE A O 1
ATOM 953 N N . ARG A 1 112 ? -29.842 15.048 47.394 1.00 94.50 112 ARG A N 1
ATOM 954 C CA . ARG A 1 112 ? -29.083 15.532 48.557 1.00 94.50 112 ARG A CA 1
ATOM 955 C C . ARG A 1 112 ? -28.437 16.892 48.286 1.00 94.50 112 ARG A C 1
ATOM 957 O O . ARG A 1 112 ? -28.608 17.810 49.082 1.00 94.50 112 ARG A O 1
ATOM 964 N N . LEU A 1 113 ? -27.738 17.035 47.158 1.00 92.38 113 LEU A N 1
ATOM 965 C CA . LEU A 1 113 ? -27.067 18.283 46.777 1.00 92.38 113 LEU A CA 1
ATOM 966 C C . LEU A 1 113 ? -28.059 19.431 46.557 1.00 92.38 113 LEU A C 1
ATOM 968 O O . LEU A 1 113 ? -27.799 20.557 46.969 1.00 92.38 113 LEU A O 1
ATOM 972 N N . LEU A 1 114 ? -29.210 19.158 45.936 1.00 91.69 114 LEU A N 1
ATOM 973 C CA . LEU A 1 114 ? -30.262 20.162 45.771 1.00 91.69 114 LEU A CA 1
ATOM 974 C C . LEU A 1 114 ? -30.799 20.630 47.126 1.00 91.69 114 LEU A C 1
ATOM 976 O O . LEU A 1 114 ? -30.934 21.834 47.334 1.00 91.69 114 LEU A O 1
ATOM 980 N N . HIS A 1 115 ? -31.028 19.702 48.060 1.00 89.50 115 HIS A N 1
ATOM 981 C CA . HIS A 1 115 ? -31.437 20.026 49.426 1.00 89.50 115 HIS A CA 1
ATOM 982 C C . HIS A 1 115 ? -30.439 20.955 50.129 1.00 89.50 115 HIS A C 1
ATOM 984 O O . HIS A 1 115 ? -30.863 21.937 50.735 1.00 89.50 115 HIS A O 1
ATOM 990 N N . GLU A 1 116 ? -29.134 20.700 50.011 1.00 86.25 116 GLU A N 1
ATOM 991 C CA . GLU A 1 116 ? -28.081 21.534 50.613 1.00 86.25 116 GLU A CA 1
ATOM 992 C C . GLU A 1 116 ? -28.044 22.978 50.078 1.00 86.25 116 GLU A C 1
ATOM 994 O O . GLU A 1 116 ? -27.562 23.862 50.777 1.00 86.25 116 GLU A O 1
ATOM 999 N N . VAL A 1 117 ? -28.555 23.239 48.867 1.00 84.06 117 VAL A N 1
ATOM 1000 C CA . VAL A 1 117 ? -28.578 24.584 48.254 1.00 84.06 117 VAL A CA 1
ATOM 1001 C C . VAL A 1 117 ? -29.900 25.319 48.500 1.00 84.06 117 VAL A C 1
ATOM 1003 O O . VAL A 1 117 ? -29.931 26.548 48.528 1.00 84.06 117 VAL A O 1
ATOM 1006 N N . THR A 1 118 ? -31.007 24.588 48.652 1.00 67.81 118 THR A N 1
ATOM 1007 C CA . THR A 1 118 ? -32.332 25.173 48.932 1.00 67.81 118 THR A CA 1
ATOM 1008 C C . THR A 1 118 ? -32.627 25.402 50.417 1.00 67.81 118 THR A C 1
ATOM 1010 O O . THR A 1 118 ? -33.677 25.968 50.727 1.00 67.81 118 THR A O 1
ATOM 1013 N N . THR A 1 119 ? -31.737 24.971 51.316 1.00 53.34 119 THR A N 1
ATOM 1014 C CA . THR A 1 119 ? -31.828 25.204 52.771 1.00 53.34 119 THR A CA 1
ATOM 1015 C C . THR A 1 119 ? -30.884 26.325 53.186 1.00 53.34 119 THR A C 1
ATOM 1017 O O . THR A 1 119 ? -31.294 27.146 54.036 1.00 53.34 119 THR A O 1
#

Solvent-accessible surface area (backbone atoms only — not comparable to full-atom values): 7828 Å² total; per-residue (Å²): 135,80,81,87,49,77,66,47,77,46,70,55,78,80,56,94,60,35,51,53,59,38,36,40,79,42,88,101,50,76,30,23,37,24,64,59,78,61,78,91,76,67,85,87,82,91,71,60,90,90,56,56,68,70,57,49,41,61,72,62,45,42,81,76,37,84,83,66,55,50,61,78,91,72,69,74,93,82,82,90,78,63,56,72,81,78,67,61,73,86,75,79,77,81,57,68,71,57,54,54,50,53,51,51,52,51,51,55,49,52,53,52,55,51,50,70,73,78,107

Sequence (119 aa):
DAEPVVLKTRKAKGEENARVWGWFPVDGKKIEQMYEANTQLRDFENIELKDEIVRYFWDEVRPHVKDAWADRERIRSAYEINFNRYFYEYTPPRPLAEIDADIKQMEDEIIRLLHEVTT

Radius of gyration: 30.8 Å; Cα contacts (8 Å, |Δi|>4): 76; chains: 1; bounding box: 56×41×83 Å

Mean predicted aligned error: 8.33 Å

Foldseek 3Di:
DDDWAWDDKDFAPVDPQCVQQQWDDDPPHRMTTGTDDDPVPDDDDDDDPPDDPSVCCVPPVCVPPVNDHDHPVPDDDDDDDPCCVPPDDDDDDDDPVVVVVVVVVVVVVVVVVVVVVVD

Secondary structure (DSSP, 8-state):
-PPPPEEEEEE----TTTTTTT-EEPTTSSEEEEEPPPGGG-------TTS-HHHHIIIIITTT-SS----GGG--------HHHHS----PPPPHHHHHHHHHHHHHHHHHHHHHHH-